Protein AF-A0A0F9GYF4-F1 (afdb_monomer_lite)

Radius of gyration: 20.24 Å; chains: 1; bounding box: 44×51×59 Å

Organism: NCBI:txid412755

Secondary structure (DSSP, 8-state):
-PPPEEPTTS-EE-TTSSSBGGG-TTEETTTEESSSSSB--TT-B-TTTTT--S-HHHHHHH----S-HHHHHHHHHHH--SSSEEEEEEEETTEEEEEEE-SSSS--EEEEEHHHHHHHHHHTS---HHHHHHHHHHHHT-SSPPP-SHHHHHHHHHTT-S-HHHHHHHHHHHHHHHT-

pLDDT: mean 77.63, std 16.82, range [30.58, 95.81]

Structure (mmCIF, N/CA/C/O backbone):
data_AF-A0A0F9GYF4-F1
#
_entry.id   AF-A0A0F9GYF4-F1
#
loop_
_atom_site.group_PDB
_atom_site.id
_atom_site.type_symbol
_atom_site.label_atom_id
_atom_site.label_alt_id
_atom_site.label_comp_id
_atom_site.label_asym_id
_atom_site.label_entity_id
_atom_site.label_seq_id
_atom_site.pdbx_PDB_ins_code
_atom_site.Cartn_x
_atom_site.Cartn_y
_atom_site.Cartn_z
_atom_site.occupancy
_atom_site.B_iso_or_equiv
_atom_site.auth_seq_id
_atom_site.auth_comp_id
_atom_site.auth_asym_id
_atom_site.auth_atom_id
_atom_site.pdbx_PDB_model_num
ATOM 1 N N . THR A 1 1 ? -5.057 32.387 -13.989 1.00 36.19 1 THR A N 1
ATOM 2 C CA . THR A 1 1 ? -3.892 32.116 -13.125 1.00 36.19 1 THR A CA 1
ATOM 3 C C . THR A 1 1 ? -4.173 30.812 -12.424 1.00 36.19 1 THR A C 1
ATOM 5 O O . THR A 1 1 ? -5.085 30.776 -11.612 1.00 36.19 1 THR A O 1
ATOM 8 N N . THR A 1 2 ? -3.532 29.724 -12.839 1.00 41.03 2 THR A N 1
ATOM 9 C CA . THR A 1 2 ? -3.797 28.386 -12.288 1.00 41.03 2 THR A CA 1
ATOM 10 C C . THR A 1 2 ? -2.895 28.200 -11.073 1.00 41.03 2 THR A C 1
ATOM 12 O O . THR A 1 2 ? -1.689 28.414 -11.183 1.00 41.03 2 THR A O 1
ATOM 15 N N . GLN A 1 3 ? -3.480 27.925 -9.906 1.00 37.97 3 GLN A N 1
ATOM 16 C CA . GLN A 1 3 ? -2.722 27.751 -8.667 1.00 37.97 3 GLN A CA 1
ATOM 17 C C . GLN A 1 3 ? -1.882 26.472 -8.746 1.00 37.97 3 GLN A C 1
ATOM 19 O O . GLN A 1 3 ? -2.351 25.433 -9.198 1.00 37.97 3 GLN A O 1
ATOM 24 N N . ALA A 1 4 ? -0.621 26.590 -8.343 1.00 42.72 4 ALA A N 1
ATOM 25 C CA . ALA A 1 4 ? 0.313 25.487 -8.216 1.00 42.72 4 ALA A CA 1
ATOM 26 C C . ALA A 1 4 ? -0.125 24.532 -7.100 1.00 42.72 4 ALA A C 1
ATOM 28 O O . ALA A 1 4 ? -0.379 24.983 -5.985 1.00 42.72 4 ALA A O 1
ATOM 29 N N . ILE A 1 5 ? -0.157 23.232 -7.388 1.00 43.16 5 ILE A N 1
ATOM 30 C CA . ILE A 1 5 ? -0.282 22.189 -6.369 1.00 43.16 5 ILE A CA 1
ATOM 31 C C . ILE A 1 5 ? 1.147 21.783 -5.998 1.00 43.16 5 ILE A C 1
ATOM 33 O O . ILE A 1 5 ? 1.937 21.449 -6.876 1.00 43.16 5 ILE A O 1
ATOM 37 N N . ILE A 1 6 ? 1.517 21.887 -4.723 1.00 42.38 6 ILE A N 1
ATOM 38 C CA . ILE A 1 6 ? 2.836 21.476 -4.219 1.00 42.38 6 ILE A CA 1
ATOM 39 C C . ILE A 1 6 ? 2.650 20.120 -3.538 1.00 42.38 6 ILE A C 1
ATOM 41 O O . ILE A 1 6 ? 1.792 19.991 -2.666 1.00 42.38 6 ILE A O 1
ATOM 45 N N . GLY A 1 7 ? 3.411 19.119 -3.980 1.00 38.97 7 GLY A N 1
ATOM 46 C CA . GLY A 1 7 ? 3.420 17.770 -3.422 1.00 38.97 7 GLY A CA 1
ATOM 47 C C . GLY A 1 7 ? 4.009 17.717 -2.011 1.00 38.97 7 GLY A C 1
ATOM 48 O O . GLY A 1 7 ? 4.625 18.672 -1.533 1.00 38.97 7 GLY A O 1
ATOM 49 N N . SER A 1 8 ? 3.817 16.585 -1.334 1.00 32.72 8 SER A N 1
ATOM 50 C CA . SER A 1 8 ? 4.277 16.330 0.043 1.00 32.72 8 SER A CA 1
ATOM 51 C C . SER A 1 8 ? 5.804 16.347 0.215 1.00 32.72 8 SER A C 1
ATOM 53 O O . SER A 1 8 ? 6.292 16.458 1.335 1.00 32.72 8 SER A O 1
ATOM 55 N N . ASP A 1 9 ? 6.549 16.286 -0.885 1.00 41.75 9 ASP A N 1
ATOM 56 C CA . ASP A 1 9 ? 8.004 16.424 -0.992 1.00 41.75 9 ASP A CA 1
ATOM 57 C C . ASP A 1 9 ? 8.471 17.883 -1.196 1.00 41.75 9 ASP A C 1
ATOM 59 O O . ASP A 1 9 ? 9.668 18.156 -1.276 1.00 41.75 9 ASP A O 1
ATOM 63 N N . GLY A 1 10 ? 7.539 18.841 -1.273 1.00 30.58 10 GLY A N 1
ATOM 64 C CA . GLY A 1 10 ? 7.829 20.252 -1.531 1.00 30.58 10 GLY A CA 1
ATOM 65 C C . GLY A 1 10 ? 8.043 20.592 -3.010 1.00 30.58 10 GLY A C 1
ATOM 66 O O . GLY A 1 10 ? 8.403 21.731 -3.322 1.00 30.58 10 GLY A O 1
ATOM 67 N N . ILE A 1 11 ? 7.809 19.649 -3.928 1.00 42.00 11 ILE A N 1
ATOM 68 C CA . ILE A 1 11 ? 7.962 19.849 -5.373 1.00 42.00 11 ILE A CA 1
ATOM 69 C C . ILE A 1 11 ? 6.618 20.265 -5.983 1.00 42.00 11 ILE A C 1
ATOM 71 O O . ILE A 1 11 ? 5.567 19.711 -5.671 1.00 42.00 11 ILE A O 1
ATOM 75 N N . LEU A 1 12 ? 6.629 21.264 -6.871 1.00 41.53 12 LEU A N 1
ATOM 76 C CA . LEU A 1 12 ? 5.450 21.641 -7.656 1.00 41.53 12 LEU A CA 1
ATOM 77 C C . LEU A 1 12 ? 4.985 20.451 -8.509 1.00 41.53 12 LEU A C 1
ATOM 79 O O . LEU A 1 12 ? 5.652 20.070 -9.470 1.00 41.53 12 LEU A O 1
ATOM 83 N N . GLN A 1 13 ? 3.822 19.893 -8.183 1.00 41.84 13 GLN A N 1
ATOM 84 C CA . GLN A 1 13 ? 3.192 18.840 -8.961 1.00 41.84 13 GLN A CA 1
ATOM 85 C C . GLN A 1 13 ? 2.265 19.456 -10.003 1.00 41.84 13 GLN A C 1
ATOM 87 O O . GLN A 1 13 ? 1.282 20.134 -9.702 1.00 41.84 13 GLN A O 1
ATOM 92 N N . HIS A 1 14 ? 2.582 19.194 -11.264 1.00 46.41 14 HIS A N 1
ATOM 93 C CA . HIS A 1 14 ? 1.805 19.649 -12.406 1.00 46.41 14 HIS A CA 1
ATOM 94 C C . HIS A 1 14 ? 1.016 18.501 -13.063 1.00 46.41 14 HIS A C 1
ATOM 96 O O . HIS A 1 14 ? 0.949 18.412 -14.285 1.00 46.41 14 HIS A O 1
ATOM 102 N N . ARG A 1 15 ? 0.455 17.595 -12.257 1.00 44.62 15 ARG A N 1
ATOM 103 C CA . ARG A 1 15 ? 0.036 16.254 -12.700 1.00 44.62 15 ARG A CA 1
ATOM 104 C C . ARG A 1 15 ? -0.918 16.207 -13.904 1.00 44.62 15 ARG A C 1
ATOM 106 O O . ARG A 1 15 ? -0.733 15.345 -14.737 1.00 44.62 15 ARG A O 1
ATOM 113 N N . GLU A 1 16 ? -1.832 17.155 -14.101 1.00 42.62 16 GLU A N 1
ATOM 114 C CA . GLU A 1 16 ? -2.827 17.035 -15.190 1.00 42.62 16 GLU A CA 1
ATOM 115 C C . GLU A 1 16 ? -2.446 17.709 -16.522 1.00 42.62 16 GLU A C 1
ATOM 117 O O . GLU A 1 16 ? -3.177 17.584 -17.499 1.00 42.62 16 GLU A O 1
ATOM 122 N N . LYS A 1 17 ? -1.334 18.456 -16.595 1.00 44.44 17 LYS A N 1
ATOM 123 C CA . LYS A 1 17 ? -1.035 19.320 -17.762 1.00 44.44 17 LYS A CA 1
ATOM 124 C C . LYS A 1 17 ? 0.220 18.945 -18.555 1.00 44.44 17 LYS A C 1
ATOM 126 O O . LYS A 1 17 ? 0.658 19.715 -19.404 1.00 44.44 17 LYS A O 1
ATOM 131 N N . TYR A 1 18 ? 0.853 17.825 -18.209 1.00 49.53 18 TYR A N 1
ATOM 132 C CA . TYR A 1 18 ? 2.171 17.450 -18.734 1.00 49.53 18 TYR A CA 1
ATOM 133 C C . TYR A 1 18 ? 2.315 15.950 -19.027 1.00 49.53 18 TYR A C 1
ATOM 135 O O . TYR A 1 18 ? 3.422 15.513 -19.332 1.00 49.53 18 TYR A O 1
ATOM 143 N N . GLU A 1 19 ? 1.246 15.155 -18.924 1.00 51.97 19 GLU A N 1
ATOM 144 C CA . GLU A 1 19 ? 1.340 13.703 -19.134 1.00 51.97 19 GLU A CA 1
ATOM 145 C C . GLU A 1 19 ? 1.619 13.360 -20.599 1.00 51.97 19 GLU A C 1
ATOM 147 O O . GLU A 1 19 ? 2.433 12.483 -20.879 1.00 51.97 19 GLU A O 1
ATOM 152 N N . ASN A 1 20 ? 1.026 14.109 -21.526 1.00 57.31 20 ASN A N 1
ATOM 153 C CA . ASN A 1 20 ? 1.223 13.999 -22.965 1.00 57.31 20 ASN A CA 1
ATOM 154 C C . ASN A 1 20 ? 2.358 14.914 -23.462 1.00 57.31 20 ASN A C 1
ATOM 156 O O . ASN A 1 20 ? 2.444 16.099 -23.120 1.00 57.31 20 ASN A O 1
ATOM 160 N N . CYS A 1 21 ? 3.243 14.375 -24.310 1.00 63.38 21 CYS A N 1
ATOM 161 C CA . CYS A 1 21 ? 4.401 15.104 -24.833 1.00 63.38 21 CYS A CA 1
ATOM 162 C C . CYS A 1 21 ? 4.012 16.428 -25.512 1.00 63.38 21 CYS A C 1
ATOM 164 O O . CYS A 1 21 ? 4.731 17.411 -25.363 1.00 63.38 21 CYS A O 1
ATOM 166 N N . GLY A 1 22 ? 2.857 16.502 -26.179 1.00 60.94 22 GLY A N 1
ATOM 167 C CA . GLY A 1 22 ? 2.357 17.692 -26.874 1.00 60.94 22 GLY A CA 1
ATOM 168 C C . GLY A 1 22 ? 2.217 18.949 -26.008 1.00 60.94 22 GLY A C 1
ATOM 169 O O . GLY A 1 22 ? 2.360 20.059 -26.528 1.00 60.94 22 GLY A O 1
ATOM 170 N N . GLU A 1 23 ? 1.997 18.783 -24.701 1.00 61.16 23 GLU A N 1
ATOM 171 C CA . GLU A 1 23 ? 1.862 19.879 -23.729 1.00 61.16 23 GLU A CA 1
ATOM 172 C C . GLU A 1 23 ? 3.113 20.047 -22.843 1.00 61.16 23 GLU A C 1
ATOM 174 O O . GLU A 1 23 ? 3.216 20.980 -22.043 1.00 61.16 23 GLU A O 1
ATOM 179 N N . CYS A 1 24 ? 4.119 19.189 -23.035 1.00 62.66 24 CYS A N 1
ATOM 180 C CA . CYS A 1 24 ? 5.348 19.164 -22.256 1.00 62.66 24 CYS A CA 1
ATOM 181 C C . CYS A 1 24 ? 6.388 20.191 -22.749 1.00 62.66 24 CYS A C 1
ATOM 183 O O . CYS A 1 24 ? 6.729 20.250 -23.929 1.00 62.66 24 CYS A O 1
ATOM 185 N N . VAL A 1 25 ? 7.002 20.952 -21.831 1.00 64.00 25 VAL A N 1
ATOM 186 C CA . VAL A 1 25 ? 8.040 21.967 -22.150 1.00 64.00 25 VAL A CA 1
ATOM 187 C C . VAL A 1 25 ? 9.310 21.392 -22.795 1.00 64.00 25 VAL A C 1
ATOM 189 O O . VAL A 1 25 ? 10.106 22.131 -23.388 1.00 64.00 25 VAL A O 1
ATOM 192 N N . PHE A 1 26 ? 9.521 20.081 -22.669 1.00 65.06 26 PHE A N 1
ATOM 193 C CA . PHE A 1 26 ? 10.672 19.372 -23.226 1.00 65.06 26 PHE A CA 1
ATOM 194 C C . PHE A 1 26 ? 10.431 18.835 -24.639 1.00 65.06 26 PHE A C 1
ATOM 196 O O . PHE A 1 26 ? 11.400 18.467 -25.308 1.00 65.06 26 PHE A O 1
ATOM 203 N N . TYR A 1 27 ? 9.183 18.837 -25.108 1.00 65.00 27 TYR A N 1
ATOM 204 C CA . TYR A 1 27 ? 8.814 18.428 -26.453 1.00 65.00 27 TYR A CA 1
ATOM 205 C C . TYR A 1 27 ? 8.975 19.577 -27.451 1.00 65.00 27 TYR A C 1
ATOM 207 O O . TYR A 1 27 ? 8.696 20.748 -27.177 1.00 65.00 27 TYR A O 1
ATOM 215 N N . ARG A 1 28 ? 9.453 19.242 -28.644 1.00 70.06 28 ARG A N 1
ATOM 216 C CA . ARG A 1 28 ? 9.566 20.128 -29.795 1.00 70.06 28 ARG A CA 1
ATOM 217 C C . ARG A 1 28 ? 8.904 19.448 -30.979 1.00 70.06 28 ARG A C 1
ATOM 219 O O . ARG A 1 28 ? 9.346 18.392 -31.420 1.00 70.06 28 ARG A O 1
ATOM 226 N N . LYS A 1 29 ? 7.884 20.110 -31.527 1.00 66.19 29 LYS A N 1
ATOM 227 C CA . LYS A 1 29 ? 7.229 19.668 -32.758 1.00 66.19 29 LYS A CA 1
ATOM 228 C C . LYS A 1 29 ? 8.266 19.467 -33.881 1.00 66.19 29 LYS A C 1
ATOM 230 O O . LYS A 1 29 ? 9.171 20.300 -34.002 1.00 66.19 29 LYS A O 1
ATOM 235 N N . PRO A 1 30 ? 8.100 18.438 -34.726 1.00 72.38 30 PRO A N 1
ATOM 236 C CA . PRO A 1 30 ? 6.948 17.533 -34.774 1.00 72.38 30 PRO A CA 1
ATOM 237 C C . PRO A 1 30 ? 7.066 16.253 -33.930 1.00 72.38 30 PRO A C 1
ATOM 239 O O . PRO A 1 30 ? 6.052 15.587 -33.801 1.00 72.38 30 PRO A O 1
ATOM 242 N N . ASP A 1 31 ? 8.242 15.902 -33.404 1.00 74.50 31 ASP A N 1
ATOM 243 C CA . ASP A 1 31 ? 8.474 14.581 -32.792 1.00 74.50 31 ASP A CA 1
ATOM 244 C C . ASP A 1 31 ? 9.703 14.502 -31.854 1.00 74.50 31 ASP A C 1
ATOM 246 O O . ASP A 1 31 ? 10.143 13.414 -31.494 1.00 74.50 31 ASP A O 1
ATOM 250 N N . VAL A 1 32 ? 10.301 15.626 -31.443 1.00 72.06 32 VAL A N 1
ATOM 251 C CA . VAL A 1 32 ? 11.590 15.625 -30.720 1.00 72.06 32 VAL A CA 1
ATOM 252 C C . VAL A 1 32 ? 11.396 15.884 -29.224 1.00 72.06 32 VAL A C 1
ATOM 254 O O . VAL A 1 32 ? 10.926 16.952 -28.839 1.00 72.06 32 VAL A O 1
ATOM 257 N N . CYS A 1 33 ? 11.852 14.975 -28.357 1.00 71.88 33 CYS A N 1
ATOM 258 C CA . CYS A 1 33 ? 11.967 15.207 -26.909 1.00 71.88 33 CYS A CA 1
ATOM 259 C C . CYS A 1 33 ? 13.419 15.515 -26.508 1.00 71.88 33 CYS A C 1
ATOM 261 O O . CYS A 1 33 ? 14.359 14.948 -27.056 1.00 71.88 33 CYS A O 1
ATOM 263 N N . ARG A 1 34 ? 13.633 16.416 -25.537 1.00 65.12 34 ARG A N 1
ATOM 264 C CA . ARG A 1 34 ? 14.983 16.704 -24.999 1.00 65.12 34 ARG A CA 1
ATOM 265 C C . ARG A 1 34 ? 15.479 15.698 -23.957 1.00 65.12 34 ARG A C 1
ATOM 267 O O . ARG A 1 34 ? 16.637 15.793 -23.562 1.00 65.12 34 ARG A O 1
ATOM 274 N N . ILE A 1 35 ? 14.600 14.827 -23.465 1.00 61.47 35 ILE A N 1
ATOM 275 C CA . ILE A 1 35 ? 14.870 13.926 -22.333 1.00 61.47 35 ILE A CA 1
ATOM 276 C C . ILE A 1 35 ? 14.706 12.453 -22.728 1.00 61.47 35 ILE A C 1
ATOM 278 O O . ILE A 1 35 ? 15.446 11.608 -22.241 1.00 61.47 35 ILE A O 1
ATOM 282 N N . VAL A 1 36 ? 13.762 12.148 -23.619 1.00 60.03 36 VAL A N 1
ATOM 283 C CA . VAL A 1 36 ? 13.512 10.791 -24.121 1.00 60.03 36 VAL A CA 1
ATOM 284 C C . VAL A 1 36 ? 14.196 10.636 -25.479 1.00 60.03 36 VAL A C 1
ATOM 286 O O . VAL A 1 36 ? 14.034 11.498 -26.343 1.00 60.03 36 VAL A O 1
ATOM 289 N N . GLU A 1 37 ? 14.969 9.564 -25.665 1.00 61.31 37 GLU A N 1
ATOM 290 C CA . GLU A 1 37 ? 15.617 9.261 -26.945 1.00 61.31 37 GLU A CA 1
ATOM 291 C C . GLU A 1 37 ? 14.616 8.690 -27.963 1.00 61.31 37 GLU A C 1
ATOM 293 O O . GLU A 1 37 ? 13.847 7.781 -27.655 1.00 61.31 37 GLU A O 1
ATOM 298 N N . GLY A 1 38 ? 14.665 9.197 -29.199 1.00 63.84 38 GLY A N 1
ATOM 299 C CA . GLY A 1 38 ? 13.819 8.753 -30.313 1.00 63.84 38 GLY A CA 1
ATOM 300 C C . GLY A 1 38 ? 12.649 9.696 -30.638 1.00 63.84 38 GLY A C 1
ATOM 301 O O . GLY A 1 38 ? 12.438 10.689 -29.937 1.00 63.84 38 GLY A O 1
ATOM 302 N N . PRO A 1 39 ? 11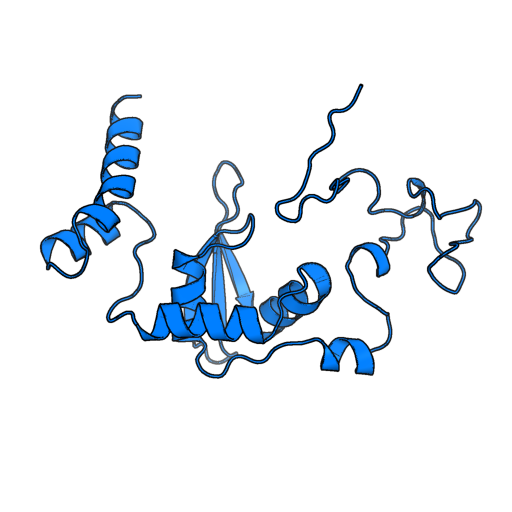.919 9.428 -31.739 1.00 70.25 39 PRO A N 1
ATOM 303 C CA . PRO A 1 39 ? 10.728 10.190 -32.093 1.00 70.25 39 PRO A CA 1
ATOM 304 C C . PRO A 1 39 ? 9.605 9.899 -31.091 1.00 70.25 39 PRO A C 1
ATOM 306 O O . PRO A 1 39 ? 9.325 8.737 -30.797 1.00 70.25 39 PRO A O 1
ATOM 309 N N . VAL A 1 40 ? 8.957 10.947 -30.584 1.00 67.62 40 VAL A N 1
ATOM 310 C CA . VAL A 1 40 ? 7.806 10.850 -29.674 1.00 67.62 40 VAL A CA 1
ATOM 311 C C . VAL A 1 40 ? 6.568 11.488 -30.301 1.00 67.62 40 VAL A C 1
ATOM 313 O O . VAL A 1 40 ? 6.675 12.528 -30.949 1.00 67.62 40 VAL A O 1
ATOM 316 N N . ALA A 1 41 ? 5.397 10.874 -30.128 1.00 70.00 41 ALA A N 1
ATOM 317 C CA . ALA A 1 41 ? 4.134 11.439 -30.611 1.00 70.00 41 ALA A CA 1
ATOM 318 C C . ALA A 1 41 ? 3.594 12.509 -29.646 1.00 70.00 41 ALA A C 1
ATOM 320 O O . ALA A 1 41 ? 3.959 12.543 -28.473 1.00 70.00 41 ALA A O 1
ATOM 321 N N . ASP A 1 42 ? 2.731 13.406 -30.122 1.00 63.19 42 ASP A N 1
ATOM 322 C CA . ASP A 1 42 ? 2.169 14.480 -29.296 1.00 63.19 42 ASP A CA 1
ATOM 323 C C . ASP A 1 42 ? 1.180 13.974 -28.235 1.00 63.19 42 ASP A C 1
ATOM 325 O O . ASP A 1 42 ? 1.096 14.551 -27.151 1.00 63.19 42 ASP A O 1
ATOM 329 N N . ASP A 1 43 ? 0.481 12.879 -28.515 1.00 62.31 43 ASP A N 1
ATOM 330 C CA . ASP A 1 43 ? -0.410 12.168 -27.598 1.00 62.31 43 ASP A CA 1
ATOM 331 C C . ASP A 1 43 ? 0.309 11.132 -26.715 1.00 62.31 43 ASP A C 1
ATOM 333 O O . ASP A 1 43 ? -0.305 10.553 -25.818 1.00 62.31 43 ASP A O 1
ATOM 337 N N . GLN A 1 44 ? 1.611 10.913 -26.927 1.00 63.53 44 GLN A N 1
ATOM 338 C CA . GLN A 1 44 ? 2.384 9.931 -26.175 1.00 63.53 44 GLN A CA 1
ATOM 339 C C . GLN A 1 44 ? 2.532 10.347 -24.709 1.00 63.53 44 GLN A C 1
ATOM 341 O O . GLN A 1 44 ? 2.987 11.453 -24.403 1.00 63.53 44 GLN A O 1
ATOM 346 N N . VAL A 1 45 ? 2.207 9.422 -23.803 1.00 61.94 45 VAL A N 1
ATOM 347 C CA . VAL A 1 45 ? 2.446 9.583 -22.366 1.00 61.94 45 VAL A CA 1
ATOM 348 C C . VAL A 1 45 ? 3.941 9.437 -22.071 1.00 61.94 45 VAL A C 1
ATOM 350 O O . VAL A 1 45 ? 4.598 8.502 -22.535 1.00 61.94 45 VAL A O 1
ATOM 353 N N . CYS A 1 46 ? 4.510 10.386 -21.330 1.00 60.91 46 CYS A N 1
ATOM 354 C CA . CYS A 1 46 ? 5.948 10.434 -21.078 1.00 60.91 46 CYS A CA 1
ATOM 355 C C . CYS A 1 46 ? 6.377 9.447 -19.975 1.00 60.91 46 CYS A C 1
ATOM 357 O O . CYS A 1 46 ? 6.227 9.736 -18.788 1.00 60.91 46 CYS A O 1
ATOM 359 N N . ASN A 1 47 ? 7.019 8.338 -20.363 1.00 53.66 47 ASN A N 1
ATOM 360 C CA . ASN A 1 47 ? 7.601 7.352 -19.435 1.00 53.66 47 ASN A CA 1
ATOM 361 C C . ASN A 1 47 ? 8.537 7.985 -18.385 1.00 53.66 47 ASN A C 1
ATOM 363 O O . ASN A 1 47 ? 8.548 7.558 -17.236 1.00 53.66 47 ASN A O 1
ATOM 367 N N . TRP A 1 48 ? 9.270 9.046 -18.753 1.00 52.47 48 TRP A N 1
ATOM 368 C CA . TRP A 1 48 ? 10.170 9.756 -17.836 1.00 52.47 48 TRP A CA 1
ATOM 369 C C . TRP A 1 48 ? 9.422 10.500 -16.718 1.00 52.47 48 TRP A C 1
ATOM 371 O O . TRP A 1 48 ? 9.892 10.526 -15.586 1.00 52.47 48 TRP A O 1
ATOM 381 N N . ILE A 1 49 ? 8.242 11.066 -17.007 1.00 52.31 49 ILE A N 1
ATOM 382 C CA . ILE A 1 49 ? 7.383 11.711 -15.993 1.00 52.31 49 ILE A CA 1
ATOM 383 C C . ILE A 1 49 ? 6.754 10.659 -15.064 1.00 52.31 49 ILE A C 1
ATOM 385 O O . ILE A 1 49 ? 6.464 10.962 -13.912 1.00 52.31 49 ILE A O 1
ATOM 389 N N . GLN A 1 50 ? 6.625 9.416 -15.533 1.00 50.91 50 GLN A N 1
ATOM 390 C CA . GLN A 1 50 ? 6.196 8.262 -14.738 1.00 50.91 50 GLN A CA 1
ATOM 391 C C . GLN A 1 50 ? 7.357 7.521 -14.052 1.00 50.91 50 GLN A C 1
ATOM 393 O O . GLN A 1 50 ? 7.151 6.443 -13.509 1.00 50.91 50 GLN A O 1
ATOM 398 N N . GLY A 1 51 ? 8.593 8.034 -14.107 1.00 54.03 51 GLY A N 1
ATOM 399 C CA . GLY A 1 51 ? 9.738 7.385 -13.459 1.00 54.03 51 GLY A CA 1
ATOM 400 C C . GLY A 1 51 ? 10.244 6.098 -14.130 1.00 54.03 51 GLY A C 1
ATOM 401 O O . GLY A 1 51 ? 11.179 5.476 -13.619 1.00 54.03 51 GLY A O 1
ATOM 402 N N . ARG A 1 52 ? 9.683 5.717 -15.286 1.00 63.88 52 ARG A N 1
ATOM 403 C CA . ARG A 1 52 ? 10.084 4.552 -16.090 1.00 63.88 52 ARG A CA 1
ATOM 404 C C . ARG A 1 52 ? 11.267 4.914 -16.988 1.00 63.88 52 ARG A C 1
ATOM 406 O O . ARG A 1 52 ? 11.231 5.914 -17.710 1.00 63.88 52 ARG A O 1
ATOM 413 N N . THR A 1 53 ? 12.332 4.118 -16.942 1.00 64.94 53 THR A N 1
ATOM 414 C CA . THR A 1 53 ? 13.561 4.375 -17.712 1.00 64.94 53 THR A CA 1
ATOM 415 C C . THR A 1 53 ? 13.538 3.729 -19.089 1.00 64.94 53 THR A C 1
ATOM 417 O O . THR A 1 53 ? 14.323 4.117 -19.952 1.00 64.94 53 THR A O 1
ATOM 420 N N . GLY A 1 54 ? 12.632 2.773 -19.324 1.00 67.69 54 GLY A N 1
ATOM 421 C CA . GLY A 1 54 ? 12.591 1.972 -20.547 1.00 67.69 54 GLY A CA 1
ATOM 422 C C . GLY A 1 54 ? 13.659 0.873 -20.596 1.00 67.69 54 GLY A C 1
ATOM 423 O O . GLY A 1 54 ? 13.611 0.024 -21.489 1.00 67.69 54 GLY A O 1
ATOM 424 N N . ASP A 1 55 ? 14.584 0.847 -19.632 1.00 77.44 55 ASP A N 1
ATOM 425 C CA . ASP A 1 55 ? 15.521 -0.248 -19.406 1.00 77.44 55 ASP A CA 1
ATOM 426 C C . ASP A 1 55 ? 14.930 -1.205 -18.367 1.00 77.44 55 ASP A C 1
ATOM 428 O O . ASP A 1 55 ? 14.857 -0.909 -17.175 1.00 77.44 55 ASP A O 1
ATOM 432 N N . LYS A 1 56 ? 14.535 -2.390 -18.836 1.00 81.56 56 LYS A N 1
ATOM 433 C CA . LYS A 1 56 ? 13.919 -3.418 -17.992 1.00 81.56 56 LYS A CA 1
ATOM 434 C C . LYS A 1 56 ? 14.822 -3.875 -16.848 1.00 81.56 56 LYS A C 1
ATOM 436 O O . LYS A 1 56 ? 14.307 -4.269 -15.808 1.00 81.56 56 LYS A O 1
ATOM 441 N N . GLU A 1 57 ? 16.140 -3.879 -17.034 1.00 83.12 57 GLU A N 1
ATOM 442 C CA . GLU A 1 57 ? 17.066 -4.333 -15.996 1.00 83.12 57 GLU A CA 1
ATOM 443 C C . GLU A 1 57 ? 17.226 -3.276 -14.898 1.00 83.12 57 GLU A C 1
ATOM 445 O O . GLU A 1 57 ? 17.290 -3.615 -13.716 1.00 83.12 57 GLU A O 1
ATOM 450 N N . ASP A 1 58 ? 17.269 -1.997 -15.274 1.00 80.81 58 ASP A N 1
ATOM 451 C CA . ASP A 1 58 ? 17.287 -0.883 -14.323 1.00 80.81 58 ASP A CA 1
ATOM 452 C C . ASP A 1 58 ? 15.958 -0.768 -13.561 1.00 80.81 58 ASP A C 1
ATOM 454 O O . ASP A 1 58 ? 15.963 -0.641 -12.338 1.00 80.81 58 ASP A O 1
ATOM 458 N N . GLU A 1 59 ? 14.821 -0.889 -14.251 1.00 84.50 59 GLU A N 1
ATOM 459 C CA . GLU A 1 59 ? 13.494 -0.868 -13.623 1.00 84.50 59 GLU A CA 1
ATOM 460 C C . GLU A 1 59 ? 13.320 -2.011 -12.619 1.00 84.50 59 GLU A C 1
ATOM 462 O O . GLU A 1 59 ? 12.852 -1.786 -11.505 1.00 84.50 59 GLU A O 1
ATOM 467 N N . GLU A 1 60 ? 13.755 -3.227 -12.957 1.00 87.19 60 GLU A N 1
ATOM 468 C CA . GLU A 1 60 ? 13.660 -4.363 -12.038 1.00 87.19 60 GLU A CA 1
ATOM 469 C C . GLU A 1 60 ? 14.520 -4.165 -10.780 1.00 87.19 60 GLU A C 1
ATOM 471 O O . GLU A 1 60 ? 14.096 -4.518 -9.683 1.00 87.19 60 GLU A O 1
ATOM 476 N N . LYS A 1 61 ? 15.694 -3.528 -10.897 1.00 86.81 61 LYS A N 1
ATOM 477 C CA . LYS A 1 61 ? 16.567 -3.217 -9.746 1.00 86.81 61 LYS A CA 1
ATOM 478 C C . LYS A 1 61 ? 15.984 -2.169 -8.798 1.00 86.81 61 LYS A C 1
ATOM 480 O O . LYS A 1 61 ? 16.420 -2.094 -7.651 1.00 86.81 61 LYS A O 1
ATOM 485 N N . ARG A 1 62 ? 15.048 -1.341 -9.268 1.00 83.25 62 ARG A N 1
ATOM 486 C CA . ARG A 1 62 ? 14.380 -0.307 -8.460 1.00 83.25 62 ARG A CA 1
ATOM 487 C C . ARG A 1 62 ? 13.181 -0.843 -7.688 1.00 83.25 62 ARG A C 1
ATOM 489 O O . ARG A 1 62 ? 12.729 -0.183 -6.755 1.00 83.25 62 ARG A O 1
ATOM 496 N N . LYS A 1 63 ? 12.668 -2.019 -8.056 1.00 91.38 63 LYS A N 1
ATOM 497 C CA . LYS A 1 63 ? 11.556 -2.651 -7.347 1.00 91.38 63 LYS A CA 1
ATOM 498 C C . LYS A 1 63 ? 12.011 -3.096 -5.965 1.00 91.38 63 LYS A C 1
ATOM 500 O O . LYS A 1 63 ? 13.001 -3.808 -5.812 1.00 91.38 63 LYS A O 1
ATOM 505 N N . TYR A 1 64 ? 11.260 -2.680 -4.955 1.00 93.25 64 TYR A N 1
ATOM 506 C CA . TYR A 1 64 ? 11.419 -3.197 -3.606 1.00 93.25 64 TYR A CA 1
ATOM 507 C C . TYR A 1 64 ? 10.823 -4.605 -3.496 1.00 93.25 64 TYR A C 1
ATOM 509 O O . TYR A 1 64 ? 10.036 -5.056 -4.331 1.00 93.25 64 TYR A O 1
ATOM 517 N N . THR A 1 65 ? 11.165 -5.286 -2.412 1.00 94.81 65 THR A N 1
ATOM 518 C CA . THR A 1 65 ? 10.639 -6.607 -2.062 1.00 94.81 65 THR A CA 1
ATOM 519 C C . THR A 1 65 ? 9.815 -6.539 -0.782 1.00 94.81 65 THR A C 1
ATOM 521 O O . THR A 1 65 ? 10.005 -5.650 0.050 1.00 94.81 65 THR A O 1
ATOM 524 N N . VAL A 1 66 ? 8.865 -7.466 -0.644 1.00 94.25 66 VAL A N 1
ATOM 525 C CA . VAL A 1 66 ? 7.985 -7.570 0.525 1.00 94.25 66 VAL A CA 1
ATOM 526 C C . VAL A 1 66 ? 8.058 -8.989 1.071 1.00 94.25 66 VAL A C 1
ATOM 528 O O . VAL A 1 66 ? 7.538 -9.917 0.455 1.00 94.25 66 VAL A O 1
ATOM 531 N N . ASP A 1 67 ? 8.673 -9.144 2.242 1.00 90.88 67 ASP A N 1
ATOM 532 C CA . ASP A 1 67 ? 8.826 -10.452 2.894 1.00 90.88 67 ASP A CA 1
ATOM 533 C C . ASP A 1 67 ? 7.546 -10.916 3.605 1.00 90.88 67 ASP A C 1
ATOM 535 O O . ASP A 1 67 ? 7.228 -12.104 3.630 1.00 90.88 67 ASP A O 1
ATOM 539 N N . ASP A 1 68 ? 6.806 -9.976 4.198 1.00 95.81 68 ASP A N 1
ATOM 540 C CA . ASP A 1 68 ? 5.569 -10.236 4.935 1.00 95.81 68 ASP A CA 1
ATOM 541 C C . ASP A 1 68 ? 4.448 -9.358 4.383 1.00 95.81 68 ASP A C 1
ATOM 543 O O . ASP A 1 68 ? 4.277 -8.200 4.767 1.00 95.81 68 ASP A O 1
ATOM 547 N N . VAL A 1 69 ? 3.697 -9.922 3.438 1.00 95.44 69 VAL A N 1
ATOM 548 C CA . VAL A 1 69 ? 2.670 -9.191 2.689 1.00 95.44 69 VAL A CA 1
ATOM 549 C C . VAL A 1 69 ? 1.541 -8.708 3.596 1.00 95.44 69 VAL A C 1
ATOM 551 O O . VAL A 1 69 ? 1.055 -7.594 3.414 1.00 95.44 69 VAL A O 1
ATOM 554 N N . ARG A 1 70 ? 1.139 -9.502 4.599 1.00 95.00 70 ARG A N 1
ATOM 555 C CA . ARG A 1 70 ? 0.066 -9.093 5.517 1.00 95.00 70 ARG A CA 1
ATOM 556 C C . ARG A 1 70 ? 0.509 -7.926 6.379 1.00 95.00 70 ARG A C 1
ATOM 558 O O . ARG A 1 70 ? -0.197 -6.923 6.423 1.00 95.00 70 ARG A O 1
ATOM 565 N N . ALA A 1 71 ? 1.682 -8.028 7.002 1.00 95.69 71 ALA A N 1
ATOM 566 C CA . ALA A 1 71 ? 2.202 -6.934 7.810 1.00 95.69 71 ALA A CA 1
ATOM 567 C C . ALA A 1 71 ? 2.447 -5.673 6.969 1.00 95.69 71 ALA A C 1
ATOM 569 O O . ALA A 1 71 ? 2.123 -4.569 7.397 1.00 95.69 71 ALA A O 1
ATOM 570 N N . PHE A 1 72 ? 2.953 -5.815 5.743 1.00 95.12 72 PHE A N 1
ATOM 571 C CA . PHE A 1 72 ? 3.101 -4.683 4.833 1.00 95.12 72 PHE A CA 1
ATOM 572 C C . PHE A 1 72 ? 1.764 -3.985 4.557 1.00 95.12 72 PHE A C 1
ATOM 574 O O . PHE A 1 72 ? 1.666 -2.767 4.716 1.00 95.12 72 PHE A O 1
ATOM 581 N N . VAL A 1 73 ? 0.714 -4.735 4.205 1.00 94.06 73 VAL A N 1
ATOM 582 C CA . VAL A 1 73 ? -0.599 -4.140 3.916 1.00 94.06 73 VAL A CA 1
ATOM 583 C C . VAL A 1 73 ? -1.249 -3.548 5.163 1.00 94.06 73 VAL A C 1
ATOM 585 O O . VAL A 1 73 ? -1.772 -2.440 5.094 1.00 94.06 73 VAL A O 1
ATOM 588 N N . TRP A 1 74 ? -1.170 -4.203 6.319 1.00 94.06 74 TRP A N 1
ATOM 589 C CA . TRP A 1 74 ? -1.678 -3.619 7.564 1.00 94.06 74 TRP A CA 1
ATOM 590 C C . TRP A 1 74 ? -0.947 -2.318 7.919 1.00 94.06 74 TRP A C 1
ATOM 592 O O . TRP A 1 74 ? -1.577 -1.335 8.302 1.00 94.06 74 TRP A O 1
ATOM 602 N N . GLY A 1 75 ? 0.368 -2.259 7.693 1.00 93.06 75 GLY A N 1
ATOM 603 C CA . GLY A 1 75 ? 1.133 -1.022 7.812 1.00 93.06 75 GLY A CA 1
ATOM 604 C C . GLY A 1 75 ? 0.657 0.073 6.849 1.00 93.06 75 GLY A C 1
ATOM 605 O O . GLY A 1 75 ? 0.547 1.234 7.247 1.00 93.06 75 GLY A O 1
ATOM 606 N N . LEU A 1 76 ? 0.343 -0.278 5.595 1.00 91.19 76 LEU A N 1
ATOM 607 C CA . LEU A 1 76 ? -0.214 0.656 4.605 1.00 91.19 76 LEU A CA 1
ATOM 608 C C . LEU A 1 76 ? -1.582 1.187 5.030 1.00 91.19 76 LEU A C 1
ATOM 610 O O . LEU A 1 76 ? -1.825 2.384 4.908 1.00 91.19 76 LEU A O 1
ATOM 614 N N . MET A 1 77 ? -2.439 0.325 5.580 1.00 89.56 77 MET A N 1
ATOM 615 C CA . MET A 1 77 ? -3.764 0.707 6.066 1.00 89.56 77 MET A CA 1
ATOM 616 C C . MET A 1 77 ? -3.700 1.821 7.124 1.00 89.56 77 MET A C 1
ATOM 618 O O . MET A 1 77 ? -4.581 2.678 7.166 1.00 89.56 77 MET A O 1
ATOM 622 N N . VAL A 1 78 ? -2.636 1.833 7.937 1.00 86.12 78 VAL A N 1
ATOM 623 C CA . VAL A 1 78 ? -2.377 2.855 8.964 1.00 86.12 78 VAL A CA 1
ATOM 624 C C . VAL A 1 78 ? -1.685 4.090 8.387 1.00 86.12 78 VAL A C 1
ATOM 626 O O . VAL A 1 78 ? -2.062 5.216 8.706 1.00 86.12 78 VAL A O 1
ATOM 629 N N . ARG A 1 79 ? -0.638 3.902 7.575 1.00 83.62 79 ARG A N 1
ATOM 630 C CA . ARG A 1 79 ? 0.236 5.005 7.140 1.00 83.62 79 ARG A CA 1
ATOM 631 C C . ARG A 1 79 ? -0.233 5.731 5.880 1.00 83.62 79 ARG A C 1
ATOM 633 O O . ARG A 1 79 ? 0.255 6.834 5.665 1.00 83.62 79 ARG A O 1
ATOM 640 N N . GLN A 1 80 ? -1.111 5.120 5.077 1.00 74.94 80 GLN A N 1
ATOM 641 C CA . GLN A 1 80 ? -1.727 5.639 3.839 1.00 74.94 80 GLN A CA 1
ATOM 642 C C . GLN A 1 80 ? -0.884 6.718 3.129 1.00 74.94 80 GLN A C 1
ATOM 644 O O . GLN A 1 80 ? -1.270 7.887 3.096 1.00 74.94 80 GLN A O 1
ATOM 649 N N . PRO A 1 81 ? 0.309 6.369 2.609 1.00 62.19 81 PRO A N 1
ATOM 650 C CA . PRO A 1 81 ? 1.295 7.365 2.184 1.00 62.19 81 PRO A CA 1
ATOM 651 C C . PRO A 1 81 ? 0.896 8.186 0.941 1.00 62.19 81 PRO A C 1
ATOM 653 O O . PRO A 1 81 ? 1.566 9.169 0.632 1.00 62.19 81 PRO A O 1
ATOM 656 N N . PHE A 1 82 ? -0.177 7.822 0.228 1.00 66.69 82 PHE A N 1
ATOM 657 C CA . PHE A 1 82 ? -0.650 8.503 -0.983 1.00 66.69 82 PHE A CA 1
ATOM 658 C C . PHE A 1 82 ? -2.184 8.492 -1.093 1.00 66.69 82 PHE A C 1
ATOM 660 O O . PHE A 1 82 ? -2.884 7.953 -0.243 1.00 66.69 82 PHE A O 1
ATOM 667 N N . SER A 1 83 ? -2.710 9.106 -2.157 1.00 61.78 83 SER A N 1
ATOM 668 C CA . SER A 1 83 ? -4.140 9.368 -2.367 1.00 61.78 83 SER A CA 1
ATOM 669 C C . SER A 1 83 ? -5.039 8.141 -2.558 1.00 61.78 83 SER A C 1
ATOM 671 O O . SER A 1 83 ? -6.243 8.333 -2.638 1.00 61.78 83 SER A O 1
ATOM 673 N N . HIS A 1 84 ? -4.520 6.911 -2.630 1.00 70.62 84 HIS A N 1
ATOM 674 C CA . HIS A 1 84 ? -5.374 5.719 -2.679 1.00 70.62 84 HIS A CA 1
ATOM 675 C C . HIS A 1 84 ? -5.375 5.026 -1.324 1.00 70.62 84 HIS A C 1
ATOM 677 O O . HIS A 1 84 ? -4.318 4.811 -0.729 1.00 70.62 84 HIS A O 1
ATOM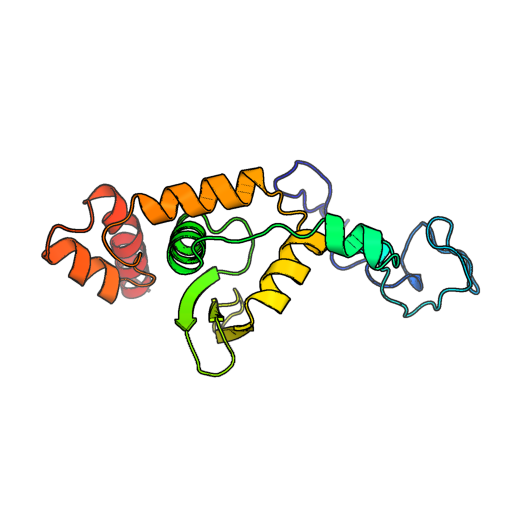 683 N N . LYS A 1 85 ? -6.562 4.644 -0.857 1.00 84.62 85 LYS A N 1
ATOM 684 C CA . LYS A 1 85 ? -6.740 4.058 0.463 1.00 84.62 85 LYS A CA 1
ATOM 685 C C . LYS A 1 85 ? -6.660 2.540 0.357 1.00 84.62 85 LYS A C 1
ATOM 687 O O . LYS A 1 85 ? -7.543 1.893 -0.201 1.00 84.62 85 LYS A O 1
ATOM 692 N N . VAL A 1 86 ? -5.598 1.956 0.900 1.00 89.38 86 VAL A N 1
ATOM 693 C CA . VAL A 1 86 ? -5.486 0.496 1.029 1.00 89.38 86 VAL A CA 1
ATOM 694 C C . VAL A 1 86 ? -6.394 0.043 2.167 1.00 89.38 86 VAL A C 1
ATOM 696 O O . VAL A 1 86 ? -6.288 0.580 3.269 1.00 89.38 86 VAL A O 1
ATOM 699 N N . VAL A 1 87 ? -7.283 -0.920 1.918 1.00 89.88 87 VAL A N 1
ATOM 700 C CA . VAL A 1 87 ? -8.308 -1.334 2.899 1.00 89.88 87 VAL A CA 1
ATOM 701 C C . VAL A 1 87 ? -8.327 -2.833 3.197 1.00 89.88 87 VAL A C 1
ATOM 703 O O . VAL A 1 87 ? -8.887 -3.242 4.216 1.00 89.88 87 VAL A O 1
ATOM 706 N N . ASP A 1 88 ? -7.712 -3.668 2.354 1.00 91.12 88 ASP A N 1
ATOM 707 C CA . ASP A 1 88 ? -7.599 -5.101 2.640 1.00 91.12 88 ASP A CA 1
ATOM 708 C C . ASP A 1 88 ? -6.501 -5.819 1.850 1.00 91.12 88 ASP A C 1
ATOM 710 O O . ASP A 1 88 ? -5.958 -5.293 0.876 1.00 91.12 88 ASP A O 1
ATOM 714 N N . VAL A 1 89 ? -6.226 -7.062 2.248 1.00 93.69 89 VAL A N 1
ATOM 715 C CA . VAL A 1 89 ? -5.396 -8.018 1.516 1.00 93.69 89 VAL A CA 1
ATOM 716 C C . VAL A 1 89 ? -5.923 -9.442 1.663 1.00 93.69 89 VAL A C 1
ATOM 718 O O . VAL A 1 89 ? -6.236 -9.885 2.764 1.00 93.69 89 VAL A O 1
ATOM 721 N N . GLU A 1 90 ? -5.933 -10.194 0.564 1.00 93.25 90 GLU A N 1
ATOM 722 C CA . GLU A 1 90 ? -6.329 -11.605 0.554 1.00 93.25 90 GLU A CA 1
ATOM 723 C C . GLU A 1 90 ? -5.342 -12.457 -0.256 1.00 93.25 90 GLU A C 1
ATOM 725 O O . GLU A 1 90 ? -4.785 -12.001 -1.260 1.00 93.25 90 GLU A O 1
ATOM 730 N N . HIS A 1 91 ? -5.119 -13.705 0.172 1.00 92.50 91 HIS A N 1
ATOM 731 C CA . HIS A 1 91 ? -4.274 -14.648 -0.561 1.00 92.50 91 HIS A CA 1
ATOM 732 C C . HIS A 1 91 ? -5.137 -15.634 -1.346 1.00 92.50 91 HIS A C 1
ATOM 734 O O . HIS A 1 91 ? -5.765 -16.530 -0.781 1.00 92.50 91 HIS A O 1
ATOM 740 N N . THR A 1 92 ? -5.136 -15.490 -2.667 1.00 89.56 92 THR A N 1
ATOM 741 C CA . THR A 1 92 ? -5.919 -16.327 -3.581 1.00 89.56 92 THR A CA 1
ATOM 742 C C . THR A 1 92 ? -5.060 -17.416 -4.228 1.00 89.56 92 THR A C 1
ATOM 744 O O . THR A 1 92 ? -3.849 -17.485 -4.018 1.00 89.56 92 THR A O 1
ATOM 747 N N . THR A 1 93 ? -5.669 -18.260 -5.064 1.00 86.88 93 THR A N 1
ATOM 748 C CA . THR A 1 93 ? -4.934 -19.238 -5.885 1.00 86.88 93 THR A CA 1
ATOM 749 C C . THR A 1 93 ? -4.005 -18.585 -6.909 1.00 86.88 93 THR A C 1
ATOM 751 O O . THR A 1 93 ? -3.007 -19.192 -7.281 1.00 86.88 93 THR A O 1
ATOM 754 N N . GLU A 1 94 ? -4.302 -17.351 -7.325 1.00 83.75 94 GLU A N 1
ATOM 755 C CA . GLU A 1 94 ? -3.502 -16.563 -8.276 1.00 83.75 94 GLU A CA 1
ATOM 756 C C . GLU A 1 94 ? -2.462 -15.670 -7.569 1.00 83.75 94 GLU A C 1
ATOM 758 O O . GLU A 1 94 ? -1.731 -14.918 -8.212 1.00 83.75 94 GLU A O 1
ATOM 763 N N . GLY A 1 95 ? -2.390 -15.746 -6.234 1.00 90.00 95 GLY A N 1
ATOM 764 C CA . GLY A 1 95 ? -1.490 -14.965 -5.391 1.00 90.00 95 GLY A CA 1
ATOM 765 C C . GLY A 1 95 ? -2.196 -13.885 -4.569 1.00 90.00 95 GLY A C 1
ATOM 766 O O . GLY A 1 95 ? -3.418 -13.888 -4.388 1.00 90.00 95 GLY A O 1
ATOM 767 N N . TRP A 1 96 ? -1.391 -12.972 -4.026 1.00 94.00 96 TRP A N 1
ATOM 768 C CA . TRP A 1 96 ? -1.846 -11.885 -3.162 1.00 94.00 96 TRP A CA 1
ATOM 769 C C . TRP A 1 96 ? -2.576 -10.793 -3.948 1.00 94.00 96 TRP A C 1
ATOM 771 O O . TRP A 1 96 ? -2.042 -10.260 -4.926 1.00 94.00 96 TRP A O 1
ATOM 781 N N . LEU A 1 97 ? -3.763 -10.427 -3.466 1.00 93.62 97 LEU A N 1
ATOM 782 C CA . LEU A 1 97 ? -4.555 -9.301 -3.952 1.00 93.62 97 LEU A CA 1
ATOM 783 C C . LEU A 1 97 ? -4.681 -8.245 -2.856 1.00 93.62 97 LEU A C 1
ATOM 785 O O . LEU A 1 97 ? -4.991 -8.574 -1.714 1.00 93.62 97 LEU A O 1
ATOM 789 N N . ILE A 1 98 ? -4.467 -6.985 -3.221 1.00 93.00 98 ILE A N 1
ATOM 790 C CA . ILE A 1 98 ? -4.605 -5.818 -2.346 1.00 93.00 98 ILE A CA 1
ATOM 791 C C . ILE A 1 98 ? -5.867 -5.067 -2.762 1.00 93.00 98 ILE A C 1
ATOM 793 O O . ILE A 1 98 ? -6.015 -4.718 -3.934 1.00 93.00 98 ILE A O 1
ATOM 797 N N . LEU A 1 99 ? -6.773 -4.824 -1.816 1.00 91.38 99 LEU A N 1
ATOM 798 C CA . LEU A 1 99 ? -8.002 -4.069 -2.042 1.00 91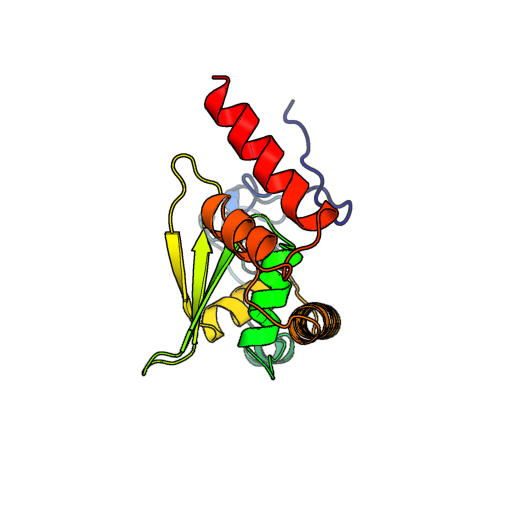.38 99 LEU A CA 1
ATOM 799 C C . LEU A 1 99 ? -7.754 -2.577 -1.816 1.00 91.38 99 LEU A C 1
ATOM 801 O O . LEU A 1 99 ? -7.274 -2.165 -0.755 1.00 91.38 99 LEU A O 1
ATOM 805 N N . ILE A 1 100 ? -8.121 -1.787 -2.818 1.00 88.75 100 ILE A N 1
ATOM 806 C CA . ILE A 1 100 ? -7.996 -0.336 -2.846 1.00 88.75 100 ILE A CA 1
ATOM 807 C C . ILE A 1 100 ? -9.392 0.284 -2.878 1.00 88.75 100 ILE A C 1
ATOM 809 O O . ILE A 1 100 ? -10.259 -0.160 -3.631 1.00 88.75 100 ILE A O 1
ATOM 813 N N . GLU A 1 101 ? -9.582 1.320 -2.070 1.00 85.62 101 GLU A N 1
ATOM 814 C CA . GLU A 1 101 ? -10.680 2.279 -2.139 1.00 85.62 101 GLU A CA 1
ATOM 815 C C . GLU A 1 101 ? -10.126 3.574 -2.754 1.00 85.62 101 GLU A C 1
ATOM 817 O O . GLU A 1 101 ? -9.193 4.183 -2.219 1.00 85.62 101 GLU A O 1
ATOM 822 N N . ASP A 1 102 ? -10.654 3.973 -3.910 1.00 77.94 102 ASP A N 1
ATOM 823 C CA . ASP A 1 102 ? -10.337 5.269 -4.513 1.00 77.94 102 ASP A CA 1
ATOM 824 C C . ASP A 1 102 ? -11.129 6.396 -3.834 1.00 77.94 102 ASP A C 1
ATOM 826 O O . ASP A 1 102 ? -12.213 6.192 -3.291 1.00 77.94 102 ASP A O 1
ATOM 830 N N . THR A 1 103 ? -10.594 7.608 -3.908 1.00 69.62 103 THR A N 1
ATOM 831 C CA . THR A 1 103 ? -11.136 8.837 -3.311 1.00 69.62 103 THR A CA 1
ATOM 832 C C . THR A 1 103 ? -12.259 9.493 -4.122 1.00 69.62 103 THR A C 1
ATOM 834 O O . THR A 1 103 ? -12.666 10.614 -3.810 1.00 69.62 103 THR A O 1
ATOM 837 N N . ALA A 1 104 ? -12.769 8.818 -5.158 1.00 68.56 104 ALA A N 1
ATOM 838 C CA . ALA A 1 104 ? -13.920 9.274 -5.933 1.00 68.56 104 ALA A CA 1
ATOM 839 C C . ALA A 1 104 ? -15.200 9.357 -5.074 1.00 68.56 104 ALA A C 1
ATOM 841 O O . ALA A 1 104 ? -15.321 8.683 -4.054 1.00 68.56 104 ALA A O 1
ATOM 842 N N . ASP A 1 105 ? -16.169 10.175 -5.502 1.00 68.75 105 ASP A N 1
ATOM 843 C CA . ASP A 1 105 ? -17.504 10.255 -4.892 1.00 68.75 105 ASP A CA 1
ATOM 844 C C . ASP A 1 105 ? -18.575 9.811 -5.916 1.00 68.75 105 ASP A C 1
ATOM 846 O O . ASP A 1 105 ? -18.786 10.516 -6.912 1.00 68.75 105 ASP A O 1
ATOM 850 N N . PRO A 1 106 ? -19.235 8.648 -5.729 1.00 75.69 106 PRO A N 1
ATOM 851 C CA . PRO A 1 106 ? -19.074 7.719 -4.607 1.00 75.69 106 PRO A CA 1
ATOM 852 C C . PRO A 1 106 ? -17.744 6.935 -4.662 1.00 75.69 106 PRO A C 1
ATOM 854 O O . PRO A 1 106 ? -17.196 6.755 -5.754 1.00 75.69 106 PRO A O 1
ATOM 857 N N . PRO A 1 107 ? -17.250 6.413 -3.519 1.00 77.25 107 PRO A N 1
ATOM 858 C CA . PRO A 1 107 ? -16.031 5.611 -3.486 1.00 77.25 107 PRO A CA 1
ATOM 859 C C . PRO A 1 107 ? -16.132 4.375 -4.374 1.00 77.25 107 PRO A C 1
ATOM 861 O O . PRO A 1 107 ? -17.153 3.678 -4.399 1.00 77.25 107 PRO A O 1
ATOM 864 N N . HIS A 1 108 ? -15.047 4.079 -5.083 1.00 77.94 108 HIS A N 1
ATOM 865 C CA . HIS A 1 108 ? -14.930 2.895 -5.926 1.00 77.94 108 HIS A CA 1
ATOM 866 C C . HIS A 1 108 ? -13.886 1.938 -5.352 1.00 77.94 108 HIS A C 1
ATOM 868 O O . HIS A 1 108 ? -12.799 2.357 -4.961 1.00 77.94 108 HIS A O 1
ATOM 874 N N . TYR A 1 109 ? -14.210 0.644 -5.349 1.00 84.00 109 TYR A N 1
ATOM 875 C CA . TYR A 1 109 ? -13.332 -0.412 -4.851 1.00 84.00 109 TYR A CA 1
ATOM 876 C C . TYR A 1 109 ? -12.801 -1.264 -5.996 1.00 84.00 109 TYR A C 1
ATOM 878 O O . TYR A 1 109 ? -13.567 -1.704 -6.857 1.00 84.00 109 TYR A O 1
ATOM 886 N N . PHE A 1 110 ? -11.504 -1.551 -5.981 1.00 86.56 110 PHE A N 1
ATOM 887 C CA . PHE A 1 110 ? -10.886 -2.486 -6.916 1.00 86.56 110 PHE A CA 1
ATOM 888 C C . PHE A 1 110 ? -9.690 -3.196 -6.285 1.00 86.56 110 PHE A C 1
ATOM 890 O O . PHE A 1 110 ? -9.048 -2.691 -5.367 1.00 86.56 110 PHE A O 1
ATOM 897 N N . SER A 1 111 ? -9.387 -4.394 -6.781 1.00 88.62 111 SER A N 1
ATOM 898 C CA . SER A 1 111 ? -8.246 -5.187 -6.328 1.00 88.62 111 SER A CA 1
ATOM 899 C C . SER A 1 111 ? -7.087 -5.098 -7.313 1.00 88.62 111 SER A C 1
ATOM 901 O O . SER A 1 111 ? -7.288 -5.283 -8.515 1.00 88.62 111 SER A O 1
ATOM 903 N N . LEU A 1 112 ? -5.874 -4.916 -6.802 1.00 89.94 112 LEU A N 1
ATOM 904 C CA . LEU A 1 112 ? -4.633 -5.017 -7.566 1.00 89.94 112 LEU A CA 1
ATOM 905 C C . LEU A 1 112 ? -3.862 -6.267 -7.144 1.00 89.94 112 LEU A C 1
ATOM 907 O O . LEU A 1 112 ? -3.860 -6.634 -5.969 1.00 89.94 112 LEU A O 1
ATOM 911 N N . SER A 1 113 ? -3.176 -6.916 -8.083 1.00 93.25 113 SER A N 1
ATOM 912 C CA . SER A 1 113 ? -2.222 -7.965 -7.720 1.00 93.25 113 SER A CA 1
ATOM 913 C C . SER A 1 113 ? -1.007 -7.348 -7.024 1.00 93.25 113 SER A C 1
ATOM 915 O O . SER A 1 113 ? -0.590 -6.237 -7.361 1.00 93.25 113 SER A O 1
ATOM 917 N N . LEU A 1 114 ? -0.410 -8.065 -6.068 1.00 92.38 114 LEU A N 1
ATOM 918 C CA . LEU A 1 114 ? 0.805 -7.597 -5.391 1.00 92.38 114 LEU A CA 1
ATOM 919 C C . LEU A 1 114 ? 1.936 -7.231 -6.378 1.00 92.38 114 LEU A C 1
ATOM 921 O O . LEU A 1 114 ? 2.523 -6.165 -6.197 1.00 92.38 114 LEU A O 1
ATOM 925 N N . PRO A 1 115 ? 2.231 -8.021 -7.435 1.00 92.31 115 PRO A N 1
ATOM 926 C CA . PRO A 1 115 ? 3.254 -7.644 -8.411 1.00 92.31 115 PRO A CA 1
ATOM 927 C C . PRO A 1 115 ? 2.957 -6.319 -9.117 1.00 92.31 115 PRO A C 1
ATOM 929 O O . PRO A 1 115 ? 3.855 -5.494 -9.255 1.00 92.31 115 PRO A O 1
ATOM 932 N N . PHE A 1 116 ? 1.700 -6.092 -9.519 1.00 90.75 116 PHE A N 1
ATOM 933 C CA . PHE A 1 116 ? 1.302 -4.830 -10.143 1.00 90.75 116 PHE A CA 1
ATOM 934 C C . PHE A 1 116 ? 1.452 -3.663 -9.165 1.00 90.75 116 PHE A C 1
ATOM 936 O O . PHE A 1 116 ? 1.991 -2.622 -9.527 1.00 90.75 116 PHE A O 1
ATOM 943 N N . TYR A 1 117 ? 1.009 -3.852 -7.918 1.00 89.81 117 TYR A N 1
ATOM 944 C CA . TYR A 1 117 ? 1.121 -2.831 -6.884 1.00 89.81 117 TYR A CA 1
ATOM 945 C C . TYR A 1 117 ? 2.582 -2.436 -6.654 1.00 89.81 117 TYR A C 1
ATOM 947 O O . TYR A 1 117 ? 2.887 -1.252 -6.712 1.00 89.81 117 TYR A O 1
ATOM 955 N N . ILE A 1 118 ? 3.480 -3.411 -6.458 1.00 91.75 118 ILE A N 1
ATOM 956 C CA . ILE A 1 118 ? 4.917 -3.161 -6.262 1.00 91.75 118 ILE A CA 1
ATOM 957 C C . ILE A 1 118 ? 5.514 -2.443 -7.472 1.00 91.75 118 ILE A C 1
ATOM 959 O O . ILE A 1 118 ? 6.240 -1.469 -7.296 1.00 91.75 118 ILE A O 1
ATOM 963 N N . GLU A 1 119 ? 5.226 -2.891 -8.697 1.00 89.19 119 GLU A N 1
ATOM 964 C CA . GLU A 1 119 ? 5.741 -2.232 -9.902 1.00 89.19 119 GLU A CA 1
ATOM 965 C C . GLU A 1 119 ? 5.303 -0.765 -9.960 1.00 89.19 119 GLU A C 1
ATOM 967 O O . GLU A 1 119 ? 6.137 0.122 -10.126 1.00 89.19 119 GLU A O 1
ATOM 972 N N . HIS A 1 120 ? 4.013 -0.506 -9.764 1.00 84.44 120 HIS A N 1
ATOM 973 C CA . HIS A 1 120 ? 3.460 0.838 -9.818 1.00 84.44 120 HIS A CA 1
ATOM 974 C C . HIS A 1 120 ? 4.044 1.739 -8.720 1.00 84.44 120 HIS A C 1
ATOM 976 O O . HIS A 1 120 ? 4.507 2.841 -9.000 1.00 84.44 120 HIS A O 1
ATOM 982 N N . THR A 1 121 ? 4.091 1.285 -7.468 1.00 85.19 121 THR A N 1
ATOM 983 C CA . THR A 1 121 ? 4.582 2.112 -6.353 1.00 85.19 121 THR A CA 1
ATOM 984 C C . THR A 1 121 ? 6.096 2.289 -6.350 1.00 85.19 121 THR A C 1
ATOM 986 O O . THR A 1 121 ? 6.576 3.350 -5.959 1.00 85.19 121 THR A O 1
ATOM 989 N N . SER A 1 122 ? 6.868 1.298 -6.793 1.00 84.62 122 SER A N 1
ATOM 990 C CA . SER A 1 122 ? 8.329 1.430 -6.861 1.00 84.62 122 SER A CA 1
ATOM 991 C C . SER A 1 122 ? 8.775 2.336 -8.007 1.00 84.62 122 SER A C 1
ATOM 993 O O . SER A 1 122 ? 9.698 3.132 -7.834 1.00 84.62 122 SER A O 1
ATOM 995 N N . LEU A 1 123 ? 8.117 2.255 -9.167 1.00 80.56 123 LEU A N 1
ATOM 996 C CA . LEU A 1 123 ? 8.534 3.001 -10.354 1.00 80.56 123 LEU A CA 1
ATOM 997 C C . LEU A 1 123 ? 7.874 4.374 -10.449 1.00 80.56 123 LEU A C 1
ATOM 999 O O . LEU A 1 123 ? 8.561 5.346 -10.751 1.00 80.56 123 LEU A O 1
ATOM 1003 N N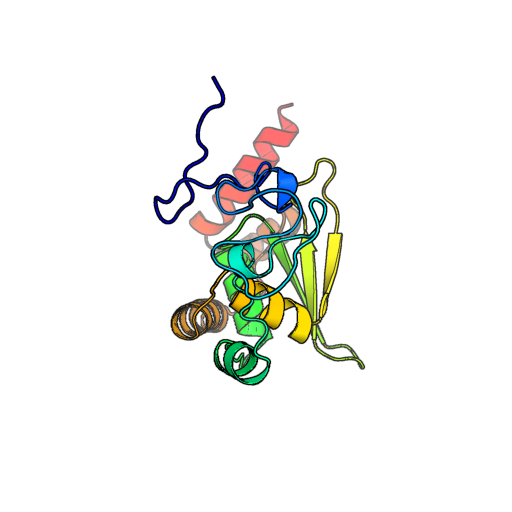 . GLU A 1 124 ? 6.577 4.461 -10.158 1.00 76.19 124 GLU A N 1
ATOM 1004 C CA . GLU A 1 124 ? 5.778 5.672 -10.393 1.00 76.19 124 GLU A CA 1
ATOM 1005 C C . GLU A 1 124 ? 5.588 6.503 -9.115 1.00 76.19 124 GLU A C 1
ATOM 1007 O O . GLU A 1 124 ? 5.378 7.714 -9.191 1.00 76.19 124 GLU A O 1
ATOM 1012 N N . HIS A 1 125 ? 5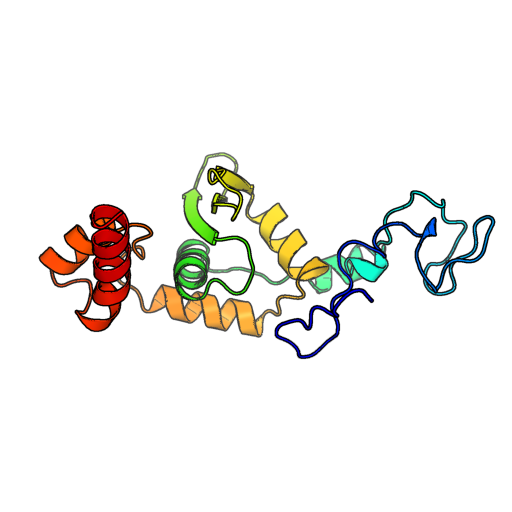.715 5.877 -7.937 1.00 76.31 125 HIS A N 1
ATOM 1013 C CA . HIS A 1 125 ? 5.675 6.561 -6.631 1.00 76.31 125 HIS A CA 1
ATOM 1014 C C . HIS A 1 125 ? 7.003 6.506 -5.869 1.00 76.31 125 HIS A C 1
ATOM 1016 O O . HIS A 1 125 ? 7.083 7.015 -4.754 1.00 76.31 125 HIS A O 1
ATOM 1022 N N . HIS A 1 126 ? 8.046 5.927 -6.471 1.00 78.06 126 HIS A N 1
ATOM 1023 C CA . HIS A 1 126 ? 9.418 5.907 -5.953 1.00 78.06 126 HIS A CA 1
ATOM 1024 C C . HIS A 1 126 ? 9.582 5.356 -4.532 1.00 78.06 126 HIS A C 1
ATOM 1026 O O . HIS A 1 126 ? 10.510 5.748 -3.825 1.00 78.06 126 HIS A O 1
ATOM 1032 N N . HIS A 1 127 ? 8.718 4.425 -4.122 1.00 82.25 127 HIS A N 1
ATOM 1033 C CA . HIS A 1 127 ? 8.865 3.759 -2.833 1.00 82.25 127 HIS A CA 1
ATOM 1034 C C . HIS A 1 127 ? 10.216 3.050 -2.739 1.00 82.25 127 HIS A C 1
ATOM 1036 O O . HIS A 1 127 ? 10.554 2.184 -3.552 1.00 82.25 127 HIS A O 1
ATOM 1042 N N . THR A 1 128 ? 10.966 3.395 -1.702 1.00 86.62 128 THR A N 1
ATOM 1043 C CA . THR A 1 128 ? 12.245 2.771 -1.377 1.00 86.62 128 THR A CA 1
ATOM 1044 C C . THR A 1 128 ? 12.049 1.520 -0.523 1.00 86.62 128 THR A C 1
ATOM 1046 O O . THR A 1 128 ? 11.042 1.357 0.172 1.00 86.62 128 THR A O 1
ATOM 1049 N N . GLN A 1 129 ? 13.053 0.637 -0.515 1.00 89.06 129 GLN A N 1
ATOM 1050 C CA . GLN A 1 129 ? 13.052 -0.523 0.381 1.00 89.06 129 GLN A CA 1
ATOM 1051 C C . GLN A 1 129 ? 12.975 -0.096 1.858 1.00 89.06 129 GLN A C 1
ATOM 1053 O O . GLN A 1 129 ? 12.253 -0.715 2.630 1.00 89.06 129 GLN A O 1
ATOM 1058 N N . GLU A 1 130 ? 13.649 0.991 2.250 1.00 88.38 130 GLU A N 1
ATOM 1059 C CA . GLU A 1 130 ? 13.633 1.492 3.633 1.00 88.38 130 GLU A CA 1
ATOM 1060 C C . GLU A 1 130 ? 12.225 1.914 4.085 1.00 88.38 130 GLU A C 1
ATOM 1062 O O . GLU A 1 130 ? 11.798 1.600 5.202 1.00 88.38 130 GLU A O 1
ATOM 1067 N N . GLU A 1 131 ? 11.473 2.589 3.215 1.00 88.56 131 GLU A N 1
ATOM 1068 C CA . GLU A 1 131 ? 10.085 2.965 3.494 1.00 88.56 131 GLU A CA 1
ATOM 1069 C C . GLU A 1 131 ? 9.193 1.735 3.637 1.00 88.56 131 GLU A C 1
ATOM 1071 O O . GLU A 1 131 ? 8.400 1.652 4.577 1.00 88.56 131 GLU A O 1
ATOM 1076 N N . VAL A 1 132 ? 9.355 0.756 2.749 1.00 91.56 132 VAL A N 1
ATOM 1077 C CA . VAL A 1 132 ? 8.594 -0.498 2.780 1.00 91.56 132 VAL A CA 1
ATOM 1078 C C . VAL A 1 132 ? 8.907 -1.305 4.035 1.00 91.56 132 VAL A C 1
ATOM 1080 O O . VAL A 1 132 ? 7.985 -1.796 4.690 1.00 91.56 132 VAL A O 1
ATOM 1083 N N . ASP A 1 133 ? 10.170 -1.373 4.447 1.00 92.06 133 ASP A N 1
ATOM 1084 C CA . ASP A 1 133 ? 10.586 -2.028 5.687 1.00 92.06 133 ASP A CA 1
ATOM 1085 C C . ASP A 1 133 ? 9.998 -1.319 6.913 1.00 92.06 133 ASP A C 1
ATOM 1087 O O . ASP A 1 133 ? 9.558 -1.960 7.872 1.00 92.06 133 ASP A O 1
ATOM 1091 N N . SER A 1 134 ? 9.964 0.015 6.886 1.00 92.38 134 SER A N 1
ATOM 1092 C CA . SER A 1 134 ? 9.363 0.833 7.938 1.00 92.38 134 SER A CA 1
ATOM 1093 C C . SER A 1 134 ? 7.851 0.612 8.040 1.00 92.38 134 SER A C 1
ATOM 1095 O O . SER A 1 134 ? 7.339 0.428 9.143 1.00 92.38 134 SER A O 1
ATOM 1097 N N . ILE A 1 135 ? 7.138 0.581 6.910 1.00 92.88 135 ILE A N 1
ATOM 1098 C CA . ILE A 1 135 ? 5.700 0.279 6.843 1.00 92.88 135 ILE A CA 1
ATOM 1099 C C . ILE A 1 135 ? 5.428 -1.141 7.350 1.00 92.88 135 ILE A C 1
ATOM 1101 O O . ILE A 1 135 ? 4.557 -1.348 8.192 1.00 92.88 135 ILE A O 1
ATOM 1105 N N . THR A 1 136 ? 6.214 -2.114 6.893 1.00 94.81 136 THR A N 1
ATOM 1106 C CA . THR A 1 136 ? 6.078 -3.518 7.298 1.00 94.81 136 THR A CA 1
ATOM 1107 C C . THR A 1 136 ? 6.300 -3.686 8.799 1.00 94.81 136 THR A C 1
ATOM 1109 O O . THR A 1 136 ? 5.583 -4.446 9.444 1.00 94.81 136 THR A O 1
ATOM 1112 N N . ARG A 1 137 ? 7.254 -2.954 9.388 1.00 95.56 137 ARG A N 1
ATOM 1113 C CA . ARG A 1 137 ? 7.479 -2.954 10.840 1.00 95.56 137 ARG A CA 1
ATOM 1114 C C . ARG A 1 137 ? 6.255 -2.465 11.607 1.00 95.56 137 ARG A C 1
ATOM 1116 O O . ARG A 1 137 ? 5.872 -3.127 12.561 1.00 95.56 137 ARG A O 1
ATOM 1123 N N . THR A 1 138 ? 5.617 -1.383 11.153 1.00 91.88 138 THR A N 1
ATOM 1124 C CA . THR A 1 138 ? 4.362 -0.901 11.747 1.00 91.88 138 THR A CA 1
ATOM 1125 C C . THR A 1 138 ? 3.303 -1.998 11.764 1.00 91.88 138 THR A C 1
ATOM 1127 O O . THR A 1 138 ? 2.711 -2.232 12.807 1.00 91.88 138 THR A O 1
ATOM 1130 N N . GLY A 1 139 ? 3.097 -2.720 10.658 1.00 92.94 139 GLY A N 1
ATOM 1131 C CA . GLY A 1 139 ? 2.111 -3.804 10.636 1.00 92.94 139 GLY A CA 1
ATOM 1132 C C . GLY A 1 139 ? 2.493 -5.029 11.472 1.00 92.94 139 GLY A C 1
ATOM 1133 O O . GLY A 1 139 ? 1.609 -5.693 11.999 1.00 92.94 139 GLY A O 1
ATOM 1134 N N . LYS A 1 140 ? 3.790 -5.317 11.650 1.00 94.50 140 LYS A N 1
ATOM 1135 C CA . LYS A 1 140 ? 4.264 -6.404 12.533 1.00 94.50 140 LYS A CA 1
ATOM 1136 C C . LYS A 1 140 ? 4.024 -6.129 14.016 1.00 94.50 140 LYS A C 1
ATOM 1138 O O . LYS A 1 140 ? 3.996 -7.070 14.800 1.00 94.50 140 LYS A O 1
ATOM 1143 N N . GLU A 1 141 ? 3.895 -4.864 14.399 1.00 92.50 141 GLU A N 1
ATOM 1144 C CA . GLU A 1 141 ? 3.565 -4.453 15.768 1.00 92.50 141 GLU A CA 1
ATOM 1145 C C . GLU A 1 141 ? 2.059 -4.575 16.064 1.00 92.50 141 GLU A C 1
ATOM 1147 O O . GLU A 1 141 ? 1.636 -4.295 17.183 1.00 92.50 141 GLU A O 1
ATOM 1152 N N . MET A 1 142 ? 1.246 -4.983 15.081 1.00 86.75 142 MET A N 1
ATOM 1153 C CA . MET A 1 142 ? -0.206 -5.078 15.205 1.00 86.75 142 MET A CA 1
ATOM 1154 C C . MET A 1 142 ? -0.662 -6.510 15.483 1.00 86.75 142 MET A C 1
ATOM 1156 O O . MET A 1 142 ? -0.302 -7.442 14.766 1.00 86.75 142 MET A O 1
ATOM 1160 N N . ASP A 1 143 ? -1.545 -6.656 16.469 1.00 85.94 143 ASP A N 1
ATOM 1161 C CA . ASP A 1 143 ? -2.157 -7.943 16.823 1.00 85.94 143 ASP A CA 1
ATOM 1162 C C . ASP A 1 143 ? -3.455 -8.231 16.042 1.00 85.94 143 ASP A C 1
ATOM 1164 O O . ASP A 1 143 ? -3.937 -9.364 16.010 1.00 85.94 143 ASP A O 1
ATOM 1168 N N . PHE A 1 144 ? -4.027 -7.217 15.389 1.00 85.81 144 PHE A N 1
ATOM 1169 C CA . PHE A 1 144 ? -5.283 -7.299 14.644 1.00 85.81 144 PHE A CA 1
ATOM 1170 C C . PHE A 1 144 ? -5.250 -6.413 13.394 1.00 85.81 144 PHE A C 1
ATOM 1172 O O . PHE A 1 144 ? -4.478 -5.455 13.303 1.00 85.81 144 PHE A O 1
ATOM 1179 N N . LYS A 1 145 ? -6.125 -6.724 12.430 1.00 88.31 145 LYS A N 1
ATOM 1180 C CA . LYS A 1 145 ? -6.277 -5.934 11.205 1.00 88.31 145 LYS A CA 1
ATOM 1181 C C . LYS A 1 145 ? -6.806 -4.533 11.558 1.00 88.31 145 LYS A C 1
ATOM 1183 O O . LYS A 1 145 ? -7.846 -4.450 12.212 1.00 88.31 145 LYS A O 1
ATOM 1188 N N . PRO A 1 146 ? -6.155 -3.446 11.110 1.00 87.75 146 PRO A N 1
ATOM 1189 C CA . PRO A 1 146 ? -6.650 -2.094 11.352 1.00 87.75 146 PRO A CA 1
ATOM 1190 C C . PRO A 1 146 ? -8.075 -1.896 10.799 1.00 87.75 146 PRO A C 1
ATOM 1192 O O . PRO A 1 146 ? -8.353 -2.346 9.686 1.00 87.75 146 PRO A O 1
ATOM 1195 N N . PRO A 1 147 ? -8.971 -1.216 11.536 1.00 88.38 147 PRO A N 1
ATOM 1196 C CA . PRO A 1 147 ? -10.332 -0.963 11.073 1.00 88.38 147 PRO A CA 1
ATOM 1197 C C . PRO A 1 147 ? -10.362 0.094 9.966 1.00 88.38 147 PRO A C 1
ATOM 1199 O O . PRO A 1 147 ? -9.588 1.054 10.000 1.00 88.38 147 PRO A O 1
ATOM 1202 N N . VAL A 1 148 ? -11.291 -0.038 9.016 1.00 85.88 148 VAL A N 1
ATOM 1203 C CA . VAL A 1 148 ? -11.445 0.922 7.898 1.00 85.88 148 VAL A CA 1
ATOM 1204 C C . VAL A 1 148 ? -12.735 1.744 7.946 1.00 85.88 148 VAL A C 1
ATOM 1206 O O . VAL A 1 148 ? -12.892 2.679 7.155 1.00 85.88 148 VAL A O 1
ATOM 1209 N N . ASN A 1 149 ? -13.637 1.431 8.879 1.00 85.38 149 ASN A N 1
ATOM 1210 C CA . ASN A 1 149 ? -14.916 2.110 9.106 1.00 85.38 149 ASN A CA 1
ATOM 1211 C C . ASN A 1 149 ? -15.280 2.143 10.605 1.00 85.38 149 ASN A C 1
ATOM 1213 O O . ASN A 1 149 ? -14.572 1.590 11.453 1.00 85.38 149 ASN A O 1
ATOM 1217 N N . PHE A 1 150 ? -16.369 2.843 10.937 1.00 88.31 150 PHE A N 1
ATOM 1218 C CA . PHE A 1 150 ? -16.809 3.030 12.319 1.00 88.31 150 PHE A CA 1
ATOM 1219 C C . PHE A 1 150 ? -17.248 1.719 12.978 1.00 88.31 150 PHE A C 1
ATOM 1221 O O . PHE A 1 150 ? -16.922 1.489 14.141 1.00 88.31 150 PHE A O 1
ATOM 1228 N N . GLU A 1 151 ? -17.956 0.857 12.254 1.00 92.88 151 GLU A N 1
ATOM 1229 C CA . GLU A 1 151 ? -18.479 -0.411 12.757 1.00 92.88 151 GLU A CA 1
ATOM 1230 C C . GLU A 1 151 ? -17.345 -1.342 13.207 1.00 92.88 151 GLU A C 1
ATOM 1232 O O . GLU A 1 151 ? -17.357 -1.836 14.337 1.00 92.88 151 GLU A O 1
ATOM 1237 N N . GLU A 1 152 ? -16.327 -1.516 12.362 1.00 91.25 152 GLU A N 1
ATOM 1238 C CA . GLU A 1 152 ? -15.130 -2.300 12.676 1.00 91.25 152 GLU A CA 1
ATOM 1239 C C . GLU A 1 152 ? -14.356 -1.692 13.847 1.00 91.25 152 GLU A C 1
ATOM 1241 O O . GLU A 1 152 ? -14.000 -2.394 14.797 1.00 91.25 152 GLU A O 1
ATOM 1246 N N . ALA A 1 153 ? -14.135 -0.372 13.821 1.00 89.50 153 ALA A N 1
ATOM 1247 C CA . ALA A 1 153 ? -13.421 0.320 14.888 1.00 89.50 153 ALA A CA 1
ATOM 1248 C C . ALA A 1 153 ? -14.161 0.204 16.228 1.00 89.50 153 ALA A C 1
ATOM 1250 O O . ALA A 1 153 ? -13.535 0.014 17.270 1.00 89.50 153 ALA A O 1
ATOM 1251 N N . SER A 1 154 ? -15.495 0.272 16.212 1.00 92.62 154 SER A N 1
ATOM 1252 C CA . SER A 1 154 ? -16.320 0.138 17.411 1.00 92.62 154 SER A CA 1
ATOM 1253 C C . SER A 1 154 ? -16.265 -1.274 17.984 1.00 92.62 154 SER A C 1
ATOM 1255 O O . SER A 1 154 ? -16.278 -1.419 19.208 1.00 92.62 154 SER A O 1
ATOM 1257 N N . GLN A 1 155 ? -16.203 -2.304 17.136 1.00 93.56 155 GLN A N 1
ATOM 1258 C CA . GLN A 1 155 ? -16.047 -3.682 17.590 1.00 93.56 155 GLN A CA 1
ATOM 1259 C C . GLN A 1 155 ? -14.697 -3.873 18.293 1.00 93.56 155 GLN A C 1
ATOM 1261 O O . GLN A 1 155 ? -14.683 -4.323 19.439 1.00 93.56 155 GLN A O 1
ATOM 1266 N N . LEU A 1 156 ? -13.596 -3.445 17.667 1.00 90.44 156 LEU A N 1
ATOM 1267 C CA . LEU A 1 156 ? -12.242 -3.538 18.235 1.00 90.44 156 LEU A CA 1
ATOM 1268 C C . LEU A 1 156 ? -12.061 -2.676 19.497 1.00 90.44 156 LEU A C 1
ATOM 1270 O O . LEU A 1 156 ? -11.341 -3.037 20.426 1.00 90.44 156 LEU A O 1
ATOM 1274 N N . TYR A 1 157 ? -12.734 -1.526 19.570 1.00 91.69 157 TYR A N 1
ATOM 1275 C CA . TYR A 1 157 ? -12.743 -0.708 20.783 1.00 91.69 157 TYR A CA 1
ATOM 1276 C C . TYR A 1 157 ? -13.491 -1.409 21.926 1.00 91.69 157 TYR A C 1
ATOM 1278 O O . TYR A 1 157 ? -13.040 -1.398 23.070 1.00 91.69 157 TYR A O 1
ATOM 1286 N N . SER A 1 158 ? -14.612 -2.079 21.629 1.00 91.88 158 SER A N 1
ATOM 1287 C CA . SER A 1 158 ? -15.400 -2.802 22.638 1.00 91.88 158 SER A CA 1
ATOM 1288 C C . SER A 1 158 ? -14.674 -4.013 23.238 1.00 91.88 158 SER A C 1
ATOM 1290 O O . SER A 1 158 ? -14.921 -4.360 24.394 1.00 91.88 158 SER A O 1
ATOM 1292 N N . THR A 1 159 ? -13.765 -4.632 22.480 1.00 92.00 159 THR A N 1
ATOM 1293 C CA . THR A 1 159 ? -12.910 -5.743 22.925 1.00 92.00 159 THR A CA 1
ATOM 1294 C C . THR A 1 159 ? -11.640 -5.270 23.636 1.00 92.00 159 THR A C 1
ATOM 1296 O O . THR A 1 159 ? -10.942 -6.088 24.233 1.00 92.00 159 THR A O 1
ATOM 1299 N N . GLY A 1 160 ? -11.358 -3.961 23.635 1.00 88.12 160 GLY A N 1
ATOM 1300 C CA . GLY A 1 160 ? -10.153 -3.370 24.224 1.00 88.12 160 GLY A CA 1
ATOM 1301 C C . GLY A 1 160 ? -8.897 -3.513 23.359 1.00 88.12 160 GLY A C 1
ATOM 1302 O O . GLY A 1 160 ? -7.802 -3.233 23.839 1.00 88.12 160 GLY A O 1
ATOM 1303 N N . GLU A 1 161 ? -9.048 -3.944 22.107 1.00 86.69 161 GLU A N 1
ATOM 1304 C CA . GLU A 1 161 ? -7.956 -4.086 21.138 1.00 86.69 161 GLU A CA 1
ATOM 1305 C C . GLU A 1 161 ? -7.545 -2.718 20.571 1.00 86.69 161 GLU A C 1
ATOM 1307 O O . GLU A 1 161 ? -6.364 -2.452 20.359 1.00 86.69 161 GLU A O 1
ATOM 1312 N N . LEU A 1 162 ? -8.505 -1.804 20.401 1.00 86.69 162 LEU A N 1
ATOM 1313 C CA . LEU A 1 162 ? -8.255 -0.436 19.953 1.00 86.69 162 LEU A CA 1
ATOM 1314 C C . LEU A 1 162 ? -8.206 0.539 21.139 1.00 86.69 162 LEU A C 1
ATOM 1316 O O . LEU A 1 162 ? -9.079 0.518 22.006 1.00 86.69 162 LEU A O 1
ATOM 1320 N N . THR A 1 163 ? -7.219 1.439 21.167 1.00 87.69 163 THR A N 1
ATOM 1321 C CA . THR A 1 163 ? -7.154 2.489 22.197 1.00 87.69 163 THR A CA 1
ATOM 1322 C C . THR A 1 163 ? -8.204 3.573 21.961 1.00 87.69 163 THR A C 1
ATOM 1324 O O . THR A 1 163 ? -8.681 3.774 20.841 1.00 87.69 163 THR A O 1
ATOM 1327 N N . THR A 1 164 ? -8.533 4.333 23.008 1.00 90.12 164 THR A N 1
ATOM 1328 C CA . THR A 1 164 ? -9.438 5.486 22.902 1.00 90.12 164 THR A CA 1
ATOM 1329 C C . THR A 1 164 ? -8.935 6.499 21.877 1.00 90.12 164 THR A C 1
ATOM 1331 O O . THR A 1 164 ? -9.713 6.991 21.065 1.00 90.12 164 THR A O 1
ATOM 1334 N N . GLU A 1 165 ? -7.632 6.788 21.871 1.00 87.88 165 GLU A N 1
ATOM 1335 C CA . GLU A 1 165 ? -7.019 7.730 20.934 1.00 87.88 165 GLU A CA 1
ATOM 1336 C C . GLU A 1 165 ? -7.153 7.265 19.479 1.00 87.88 165 GLU A C 1
ATOM 1338 O O . GLU A 1 165 ? -7.398 8.091 18.601 1.00 87.88 165 GLU A O 1
ATOM 1343 N N . ALA A 1 166 ? -7.029 5.958 19.224 1.00 83.94 166 ALA A N 1
ATOM 1344 C CA . ALA A 1 166 ? -7.160 5.381 17.889 1.00 83.94 166 ALA A CA 1
ATOM 1345 C C . ALA A 1 166 ? -8.626 5.246 17.435 1.00 83.94 166 ALA A C 1
ATOM 1347 O O . ALA A 1 166 ? -8.911 5.347 16.243 1.00 83.94 166 ALA A O 1
ATOM 1348 N N . PHE A 1 167 ? -9.568 5.065 18.366 1.00 88.94 167 PHE A N 1
ATOM 1349 C CA . PHE A 1 167 ? -11.003 4.991 18.069 1.00 88.94 167 PHE A CA 1
ATOM 1350 C C . PHE A 1 167 ? -11.631 6.362 17.770 1.00 88.94 167 PHE A C 1
ATOM 1352 O O . PHE A 1 167 ? -12.540 6.493 16.948 1.00 88.94 167 PHE A O 1
ATOM 1359 N N . GLU A 1 168 ? -11.145 7.408 18.433 1.00 89.25 168 GLU A N 1
ATOM 1360 C CA . GLU A 1 168 ? -11.787 8.719 18.460 1.00 89.25 168 GLU A CA 1
ATOM 1361 C C . GLU A 1 168 ? -12.005 9.393 17.083 1.00 89.25 168 GLU A C 1
ATOM 1363 O O . GLU A 1 168 ? -13.062 10.006 16.890 1.00 89.25 168 GLU A O 1
ATOM 1368 N N . PRO A 1 169 ? -11.096 9.280 16.091 1.00 85.88 169 PRO A N 1
ATOM 1369 C CA . PRO A 1 169 ? -11.345 9.785 14.741 1.00 85.88 169 PRO A CA 1
ATOM 1370 C C . PRO A 1 169 ? -12.580 9.160 14.072 1.00 85.88 169 PRO A C 1
ATOM 1372 O O . PRO A 1 169 ? -13.381 9.890 13.484 1.00 85.88 169 PRO A O 1
ATOM 1375 N N . PHE A 1 170 ? -12.782 7.844 14.215 1.00 88.81 170 PHE A N 1
ATOM 1376 C CA . PHE A 1 170 ? -13.929 7.130 13.640 1.00 88.81 170 PHE A CA 1
ATOM 1377 C C . PHE A 1 170 ? -15.242 7.600 14.262 1.00 88.81 170 PHE A C 1
ATOM 1379 O O . PHE A 1 170 ? -16.208 7.880 13.551 1.00 88.81 170 PHE A O 1
ATOM 1386 N 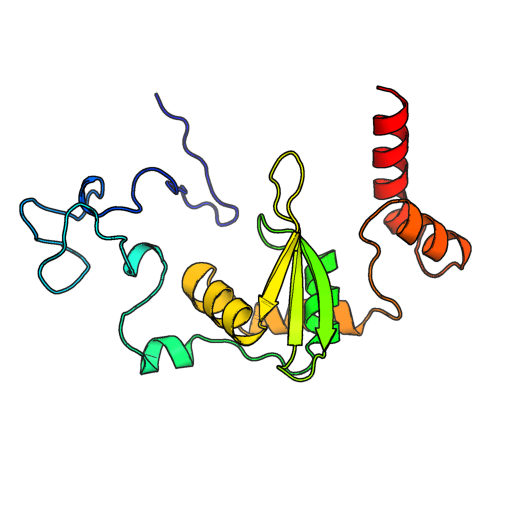N . ARG A 1 171 ? -15.265 7.758 15.592 1.00 91.50 171 ARG A N 1
ATOM 1387 C CA . ARG A 1 171 ? -16.439 8.267 16.310 1.00 91.50 171 ARG A CA 1
ATOM 1388 C C . ARG A 1 171 ? -16.827 9.668 15.840 1.00 91.50 171 ARG A C 1
ATOM 1390 O O . ARG A 1 171 ? -17.998 9.924 15.576 1.00 91.50 171 ARG A O 1
ATOM 1397 N N . ARG A 1 172 ? -15.851 10.573 15.703 1.00 88.88 172 ARG A N 1
ATOM 1398 C CA . ARG A 1 172 ? -16.104 11.949 15.242 1.00 88.88 172 ARG A CA 1
ATOM 1399 C C . ARG A 1 172 ? -16.638 11.999 13.813 1.00 88.88 172 ARG A C 1
ATOM 1401 O O . ARG A 1 172 ? -17.532 12.799 13.552 1.00 88.88 172 ARG A O 1
ATOM 1408 N N . ALA A 1 173 ? -16.107 11.171 12.912 1.00 86.31 173 ALA A N 1
ATOM 1409 C CA . ALA A 1 173 ? -16.591 11.086 11.536 1.00 86.31 173 ALA A CA 1
ATOM 1410 C C . ALA A 1 173 ? -18.059 10.625 11.488 1.00 86.31 173 ALA A C 1
ATOM 1412 O O . ALA A 1 173 ? -18.898 11.312 10.908 1.00 86.31 173 ALA A O 1
ATOM 1413 N N . HIS A 1 174 ? -18.388 9.545 12.200 1.00 90.69 174 HIS A N 1
ATOM 1414 C CA . HIS A 1 174 ? -19.750 9.015 12.288 1.00 90.69 174 HIS A CA 1
ATOM 1415 C C . HIS A 1 174 ? -20.745 10.017 12.913 1.00 90.69 174 HIS A C 1
ATOM 1417 O O . HIS A 1 174 ? -21.847 10.218 12.400 1.00 90.69 174 HIS A O 1
ATOM 1423 N N . ASP A 1 175 ? -20.363 10.707 13.995 1.00 90.31 175 ASP A N 1
ATOM 1424 C CA . ASP A 1 175 ? -21.217 11.726 14.624 1.00 90.31 175 ASP A CA 1
ATOM 1425 C C . ASP A 1 175 ? -21.471 12.927 13.690 1.00 90.31 175 ASP A C 1
ATOM 1427 O O . ASP A 1 175 ? -22.572 13.489 13.673 1.00 90.31 175 ASP A O 1
ATOM 1431 N N . ALA A 1 176 ? -20.473 13.311 12.886 1.00 87.56 176 ALA A N 1
ATOM 1432 C CA . ALA A 1 176 ? -20.601 14.379 11.899 1.00 87.56 176 ALA A CA 1
ATOM 1433 C C . ALA A 1 176 ? -21.532 13.995 10.738 1.00 87.56 176 ALA A C 1
ATOM 1435 O O . ALA A 1 176 ? -22.315 14.833 10.294 1.00 87.56 176 ALA A O 1
ATOM 1436 N N . GLU A 1 177 ? -21.484 12.748 10.265 1.00 85.31 177 GLU A N 1
ATOM 1437 C CA . GLU A 1 177 ? -22.399 12.237 9.234 1.00 85.31 177 GLU A CA 1
ATOM 1438 C C . GLU A 1 177 ? -23.849 12.206 9.714 1.00 85.31 177 GLU A C 1
ATOM 1440 O O . GLU A 1 177 ? -24.744 12.629 8.989 1.00 85.31 177 GLU A O 1
ATOM 1445 N N . ARG A 1 178 ? -24.084 11.793 10.964 1.00 86.06 178 ARG A N 1
ATOM 1446 C CA . ARG A 1 178 ? -25.430 11.754 11.564 1.00 86.06 178 ARG A CA 1
ATOM 1447 C C . ARG A 1 178 ? -26.034 13.125 11.861 1.00 86.06 178 ARG A C 1
ATOM 1449 O O . ARG A 1 178 ? -27.225 13.207 12.154 1.00 86.06 178 ARG A O 1
ATOM 1456 N N . SER A 1 179 ? -25.212 14.171 11.855 1.00 79.06 179 SER A N 1
ATOM 1457 C CA . SER A 1 179 ? -25.631 15.550 12.127 1.00 79.06 179 SER A CA 1
ATOM 1458 C C . SER A 1 179 ? -25.954 16.346 10.853 1.00 79.06 179 SER A C 1
ATOM 1460 O O . SER A 1 179 ? -26.306 17.523 10.962 1.00 79.06 179 SER A O 1
ATOM 1462 N N . LYS A 1 180 ? -25.808 15.736 9.669 1.00 63.53 180 LYS A N 1
ATOM 1463 C CA . LYS A 1 180 ? -26.220 16.289 8.369 1.00 63.53 180 LYS A CA 1
ATOM 1464 C C . LYS A 1 180 ? -27.654 15.885 8.035 1.00 63.53 180 LYS A C 1
ATOM 1466 O O . LYS A 1 180 ? -28.336 16.720 7.402 1.00 63.53 180 LYS A O 1
#

Sequence (180 aa):
TTQAIIGSDGILQHREKYENCGECVFYRKPDVCRIVEGPVADDQVCNWIQGRTGDKEDEEKRKYTVDDVRAFVWGLMVRQPFSHKVVDVEHTTEGWLILIEDTADPPHYFSLSLPFYIEHTSLEHHHTQEEVDSITRTGKEMDFKPPVNFEEASQLYSTGELTTEAFEPFRRAHDAERSK

Foldseek 3Di:
DDDFDQDPVRHGDPPPQDQFLLRHPQHDPPFDGPPDPDGHHRRDGDCVLQQHPVDPVVLVVLFADDPDPQLLLLLCQVCVVDQKHFADWDQDPVGIWTWIWHPDVVIDIDIDHPVVVRSNCRRRVVDHNVNSVVSSVNSVVAPDRDDDALVRLVVCVVVVSDDPVRNVVRVVVVVVVVVD